Protein AF-A0A0F9CBC1-F1 (afdb_monomer_lite)

Foldseek 3Di:
DDDPPDDPDDDDDQWDQDPPGDIDNAPVSVVVVQCVLQVVVVHDADEDPDAFDWDDDPNFIWTADPPPRDIFGDDVVRRWTADSPHRYIHD

Structure (mmCIF, N/CA/C/O backbone):
data_AF-A0A0F9CBC1-F1
#
_entry.id   AF-A0A0F9CBC1-F1
#
loop_
_atom_site.group_PDB
_atom_site.id
_atom_site.type_symbol
_atom_site.label_atom_id
_atom_site.label_alt_id
_atom_site.label_comp_id
_atom_site.label_asym_id
_atom_site.label_entity_id
_atom_site.label_seq_id
_atom_site.pdbx_PDB_ins_code
_atom_site.Cartn_x
_atom_site.Cartn_y
_atom_site.Cartn_z
_atom_site.occupancy
_atom_site.B_iso_or_equiv
_atom_site.auth_seq_id
_atom_site.auth_comp_id
_atom_site.auth_asym_id
_atom_site.auth_atom_id
_atom_site.pdbx_PDB_model_num
ATOM 1 N N . MET A 1 1 ? -38.430 -8.274 20.463 1.00 39.41 1 MET A N 1
ATOM 2 C CA . MET A 1 1 ? -37.299 -9.127 20.032 1.00 39.41 1 MET A CA 1
ATOM 3 C C . MET A 1 1 ? -36.035 -8.296 20.155 1.00 39.41 1 MET A C 1
ATOM 5 O O . MET A 1 1 ? -36.024 -7.175 19.664 1.00 39.41 1 MET A O 1
ATOM 9 N N . LYS A 1 2 ? -35.054 -8.754 20.939 1.00 33.78 2 LYS A N 1
ATOM 10 C CA . LYS A 1 2 ? -33.860 -7.969 21.283 1.00 33.78 2 LYS A CA 1
ATOM 11 C C . LYS A 1 2 ? -32.856 -8.019 20.127 1.00 33.78 2 LYS A C 1
ATOM 13 O O . LYS A 1 2 ? -32.543 -9.096 19.635 1.00 33.78 2 LYS A O 1
ATOM 18 N N . SER A 1 3 ? -32.413 -6.838 19.706 1.00 35.53 3 SER A N 1
ATOM 19 C CA . SER A 1 3 ? -31.377 -6.602 18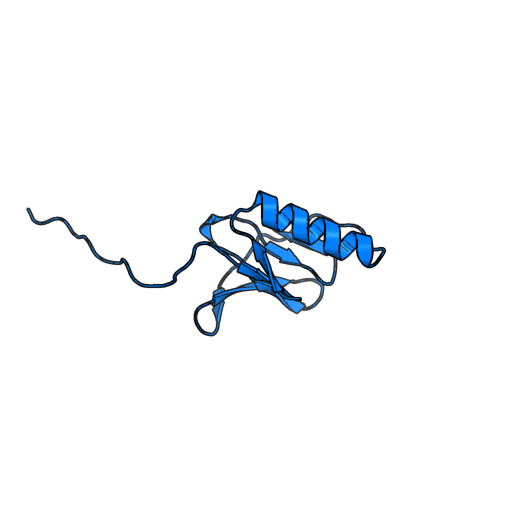.699 1.00 35.53 3 SER A CA 1
ATOM 20 C C . SER A 1 3 ? -30.072 -7.315 19.072 1.00 35.53 3 SER A C 1
ATOM 22 O O . SER A 1 3 ? -29.590 -7.163 20.196 1.00 35.53 3 SER A O 1
ATOM 24 N N . PHE A 1 4 ? -29.497 -8.077 18.140 1.00 39.47 4 PHE A N 1
ATOM 25 C CA . PHE A 1 4 ? -28.146 -8.621 18.269 1.00 39.47 4 PHE A CA 1
ATOM 26 C C . PHE A 1 4 ? -27.124 -7.537 17.908 1.00 39.47 4 PHE A C 1
ATOM 28 O O . PHE A 1 4 ? -26.615 -7.468 16.793 1.00 39.47 4 PHE A O 1
ATOM 35 N N . ALA A 1 5 ? -26.826 -6.672 18.877 1.00 47.66 5 ALA A N 1
ATOM 36 C CA . ALA A 1 5 ? -25.641 -5.824 18.856 1.00 47.66 5 ALA A CA 1
ATOM 37 C C . ALA A 1 5 ? -24.446 -6.617 19.417 1.00 47.66 5 ALA A C 1
ATOM 39 O O . ALA A 1 5 ? -24.190 -6.615 20.617 1.00 47.66 5 ALA A O 1
ATOM 40 N N . GLY A 1 6 ? -23.723 -7.319 18.553 1.00 44.75 6 GLY A N 1
ATOM 41 C CA . GLY A 1 6 ? -22.465 -8.001 18.880 1.00 44.75 6 GLY A CA 1
ATOM 42 C C . GLY A 1 6 ? -21.897 -8.533 17.573 1.00 44.75 6 GLY A C 1
ATOM 43 O O . GLY A 1 6 ? -22.530 -9.369 16.949 1.00 44.75 6 GLY A O 1
ATOM 44 N N . TYR A 1 7 ? -20.829 -7.975 17.005 1.00 41.06 7 TYR A N 1
ATOM 45 C CA . TYR A 1 7 ? -19.514 -7.774 17.602 1.00 41.06 7 TYR A CA 1
ATOM 46 C C . TYR A 1 7 ? -18.944 -6.391 17.249 1.00 41.06 7 TYR A C 1
ATOM 48 O O . TYR A 1 7 ? -18.687 -6.083 16.091 1.00 41.06 7 TYR A O 1
ATOM 56 N N . ARG A 1 8 ? -18.715 -5.556 18.267 1.00 40.53 8 ARG A N 1
ATOM 57 C CA . ARG A 1 8 ? -17.982 -4.282 18.174 1.00 40.53 8 ARG A CA 1
ATOM 58 C C . ARG A 1 8 ? -16.656 -4.425 18.933 1.00 40.53 8 ARG A C 1
ATOM 60 O O . ARG A 1 8 ? -16.428 -3.780 19.943 1.00 40.53 8 ARG A O 1
ATOM 67 N N . PHE A 1 9 ? -15.816 -5.354 18.495 1.00 37.62 9 PHE A N 1
ATOM 68 C CA . PHE A 1 9 ? -14.464 -5.587 19.013 1.00 37.62 9 PHE A CA 1
ATOM 69 C C . PHE A 1 9 ? -13.640 -6.011 17.787 1.00 37.62 9 PHE A C 1
ATOM 71 O O . PHE A 1 9 ? -14.025 -6.968 17.128 1.00 37.62 9 PHE A O 1
ATOM 78 N N . LEU A 1 10 ? -12.579 -5.339 17.336 1.00 38.34 10 LEU A N 1
ATOM 79 C CA . LEU A 1 10 ? -11.551 -4.514 17.982 1.00 38.34 10 LEU A CA 1
ATOM 80 C C . LEU A 1 10 ? -11.060 -3.425 16.986 1.00 38.34 10 LEU A C 1
ATOM 82 O O . LEU A 1 10 ? -11.359 -3.520 15.801 1.00 38.34 10 LEU A O 1
ATOM 86 N N . LEU A 1 11 ? -10.202 -2.503 17.458 1.00 41.97 11 LEU A N 1
ATOM 87 C CA . LEU A 1 11 ? -9.254 -1.633 16.713 1.00 41.97 11 LEU A CA 1
ATOM 88 C C . LEU A 1 11 ? -9.667 -0.157 16.511 1.00 41.97 11 LEU A C 1
ATOM 90 O O . LEU A 1 11 ? -10.317 0.199 15.535 1.00 41.97 11 LEU A O 1
ATOM 94 N N . GLY A 1 12 ? -9.184 0.738 17.380 1.00 45.41 12 GLY A N 1
ATOM 95 C CA . GLY A 1 12 ? -9.014 2.158 17.030 1.00 45.41 12 GLY A CA 1
ATOM 96 C C . GLY A 1 12 ? -7.588 2.455 16.524 1.00 45.41 12 GLY A C 1
ATOM 97 O O . GLY A 1 12 ? -6.678 1.688 16.855 1.00 45.41 12 GLY A O 1
ATOM 98 N N . PRO A 1 13 ? -7.346 3.572 15.800 1.00 58.12 13 PRO A N 1
ATOM 99 C CA . PRO A 1 13 ? -8.278 4.401 15.027 1.00 58.12 13 PRO A CA 1
ATOM 100 C C . PRO A 1 13 ? -8.263 3.964 13.550 1.00 58.12 13 PRO A C 1
ATOM 102 O O . PRO A 1 13 ? -7.495 3.086 13.182 1.00 58.12 13 PRO A O 1
ATOM 105 N N . GLU A 1 14 ? -9.059 4.574 12.685 1.00 66.31 14 GLU A N 1
ATOM 106 C CA . GLU A 1 14 ? -9.245 4.317 11.238 1.00 66.31 14 GLU A CA 1
ATOM 107 C C . GLU A 1 14 ? -7.989 4.525 10.357 1.00 66.31 14 GLU A C 1
ATOM 109 O O . GLU A 1 14 ? -8.073 4.733 9.152 1.00 66.31 14 GLU A O 1
ATOM 114 N N . GLN A 1 15 ? -6.799 4.510 10.955 1.00 80.75 15 GLN A N 1
ATOM 115 C CA . GLN A 1 15 ? -5.561 4.956 10.338 1.00 80.75 15 GLN A CA 1
ATOM 116 C C . GLN A 1 15 ? -4.518 3.838 10.305 1.00 80.75 15 GLN A C 1
ATOM 118 O O . GLN A 1 15 ? -4.475 2.978 11.189 1.00 80.75 15 GLN A O 1
ATOM 123 N N . LEU A 1 16 ? -3.655 3.856 9.294 1.00 87.00 16 LEU A N 1
ATOM 124 C CA . LEU A 1 16 ? -2.410 3.095 9.260 1.00 87.00 16 LEU A CA 1
ATOM 125 C C . LEU A 1 16 ? -1.259 4.030 9.630 1.00 87.00 16 LEU A C 1
ATOM 127 O O . LEU A 1 16 ? -1.214 5.166 9.162 1.00 87.00 16 LEU A O 1
ATOM 131 N N . LEU A 1 17 ? -0.328 3.550 10.455 1.00 89.81 17 LEU A N 1
ATOM 132 C CA . LEU A 1 17 ? 0.941 4.224 10.729 1.00 89.81 17 LEU A CA 1
ATOM 133 C C . LEU A 1 17 ? 2.038 3.525 9.923 1.00 89.81 17 LEU A C 1
ATOM 135 O O . LEU A 1 17 ? 2.508 2.452 10.297 1.00 89.81 17 LEU A O 1
ATOM 139 N N . LEU A 1 18 ? 2.398 4.125 8.797 1.00 87.56 18 LEU A N 1
ATOM 140 C CA . LEU A 1 18 ? 3.370 3.613 7.840 1.00 87.56 18 LEU A CA 1
ATOM 141 C C . LEU A 1 18 ? 4.754 4.172 8.160 1.00 87.56 18 LEU A C 1
ATOM 143 O O . LEU A 1 18 ? 4.874 5.306 8.619 1.00 87.56 18 LEU A O 1
ATOM 147 N N . SER A 1 19 ? 5.812 3.406 7.902 1.00 75.81 19 SER A N 1
ATOM 148 C CA . SER A 1 19 ? 7.185 3.913 8.022 1.00 75.81 19 SER A CA 1
ATOM 149 C C . SER A 1 19 ? 7.415 5.065 7.024 1.00 75.81 19 SER A C 1
ATOM 151 O O . SER A 1 19 ? 6.928 4.966 5.892 1.00 75.81 19 SER A O 1
ATOM 153 N N . PRO A 1 20 ? 8.102 6.167 7.398 1.00 75.12 20 PRO A N 1
ATOM 154 C CA . PRO A 1 20 ? 8.809 6.442 8.661 1.00 75.12 20 PRO A CA 1
ATOM 155 C C . PRO A 1 20 ? 7.981 7.227 9.711 1.00 75.12 20 PRO A C 1
ATOM 157 O O . PRO A 1 20 ? 8.517 8.042 10.452 1.00 75.12 20 PRO A O 1
ATOM 160 N N . GLY A 1 21 ? 6.665 7.013 9.785 1.00 81.50 21 GLY A N 1
ATOM 161 C CA . GLY A 1 21 ? 5.755 7.680 10.732 1.00 81.50 21 GLY A CA 1
ATOM 162 C C . GLY A 1 21 ? 4.553 8.372 10.080 1.00 81.50 21 GLY A C 1
ATOM 163 O O . GLY A 1 21 ? 3.857 9.153 10.731 1.00 81.50 21 GLY A O 1
ATOM 164 N N . ARG A 1 22 ? 4.287 8.108 8.796 1.00 86.12 22 ARG A N 1
ATOM 165 C CA . ARG A 1 22 ? 3.157 8.690 8.067 1.00 86.12 22 ARG A CA 1
ATOM 166 C C . ARG A 1 22 ? 1.854 8.027 8.505 1.00 86.12 22 ARG A C 1
ATOM 168 O O . ARG A 1 22 ? 1.716 6.811 8.422 1.00 86.12 22 ARG A O 1
ATOM 175 N N . ARG A 1 23 ? 0.877 8.833 8.916 1.00 92.06 23 ARG A N 1
ATOM 176 C CA . ARG A 1 23 ? -0.501 8.378 9.133 1.00 92.06 23 ARG A CA 1
ATOM 177 C C . ARG A 1 23 ? -1.294 8.513 7.838 1.00 92.06 23 ARG A C 1
ATOM 179 O O . ARG A 1 23 ? -1.190 9.544 7.177 1.00 92.06 23 ARG A O 1
ATOM 186 N N . VAL A 1 24 ? -2.061 7.485 7.492 1.00 91.56 24 VAL A N 1
ATOM 187 C CA . VAL A 1 24 ? -3.045 7.514 6.398 1.00 91.56 24 VAL A CA 1
ATOM 188 C C . VAL A 1 24 ? -4.375 6.986 6.912 1.00 91.56 24 VAL A C 1
ATOM 190 O O . VAL A 1 24 ? -4.395 6.018 7.665 1.00 91.56 24 VAL A O 1
ATOM 193 N N . SER A 1 25 ? -5.468 7.634 6.538 1.00 92.31 25 SER A N 1
ATOM 194 C CA . SER A 1 25 ? -6.824 7.422 7.060 1.00 92.31 25 SER A CA 1
ATOM 195 C C . SER A 1 25 ? -7.841 7.054 5.979 1.00 92.31 25 SER A C 1
ATOM 197 O O . SER A 1 25 ? -8.995 6.768 6.281 1.00 92.31 25 SER A O 1
ATOM 199 N N . SER A 1 26 ? -7.418 7.037 4.715 1.00 93.12 26 SER A N 1
ATOM 200 C CA . SER A 1 26 ? -8.263 6.677 3.579 1.00 93.12 26 SER A CA 1
ATOM 201 C C . SER A 1 26 ? -7.470 5.932 2.497 1.00 93.12 26 SER A C 1
ATOM 203 O O . SER A 1 26 ? -6.242 6.076 2.426 1.00 93.12 26 SER A O 1
ATOM 205 N N . PRO A 1 27 ? -8.153 5.198 1.596 1.00 93.50 27 PRO A N 1
ATOM 206 C CA . PRO A 1 27 ? -7.510 4.567 0.442 1.00 93.50 27 PRO A CA 1
ATOM 207 C C . PRO A 1 27 ? -6.743 5.563 -0.443 1.00 93.50 27 PRO A C 1
ATOM 209 O O . PRO A 1 27 ? -5.673 5.239 -0.956 1.00 93.50 27 PRO A O 1
ATOM 212 N N . ALA A 1 28 ? -7.259 6.789 -0.593 1.00 95.75 28 ALA A N 1
ATOM 213 C CA . ALA A 1 28 ? -6.635 7.835 -1.401 1.00 95.75 28 ALA A CA 1
ATOM 214 C C . ALA A 1 28 ? -5.326 8.346 -0.776 1.00 95.75 28 ALA A C 1
ATOM 216 O O . ALA A 1 28 ? -4.318 8.480 -1.469 1.00 95.75 28 ALA A O 1
ATOM 217 N N . GLU A 1 29 ? -5.304 8.576 0.542 1.00 95.06 29 GLU A N 1
ATOM 218 C CA . GLU A 1 29 ? -4.073 8.945 1.255 1.00 95.06 29 GLU A CA 1
ATOM 219 C C . GLU A 1 29 ? -3.035 7.821 1.212 1.00 95.06 29 GLU A C 1
ATOM 221 O O . GLU A 1 29 ? -1.838 8.085 1.086 1.00 95.06 29 GLU A O 1
ATOM 226 N N . TYR A 1 30 ? -3.490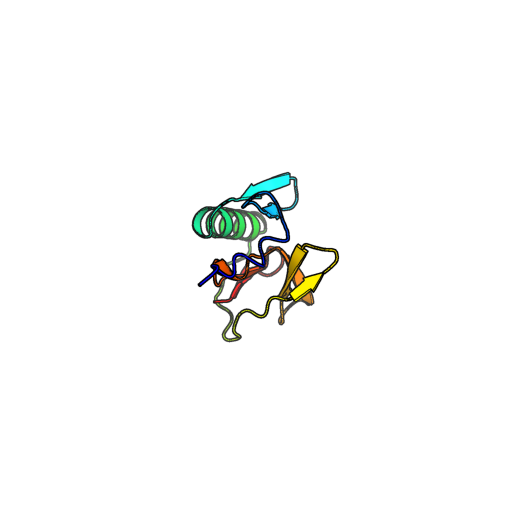 6.569 1.287 1.00 95.25 30 TYR A N 1
ATOM 227 C CA . TYR A 1 30 ? -2.622 5.403 1.188 1.00 95.25 30 TYR A CA 1
ATOM 228 C C . TYR A 1 30 ? -1.998 5.273 -0.209 1.00 95.25 30 TYR A C 1
ATOM 230 O O . TYR A 1 30 ? -0.792 5.043 -0.316 1.00 95.25 30 TYR A O 1
ATOM 238 N N . LEU A 1 31 ? -2.775 5.519 -1.271 1.00 96.38 31 LEU A N 1
ATOM 239 C CA . LEU A 1 31 ? -2.265 5.582 -2.643 1.00 96.38 31 LEU A CA 1
ATOM 240 C C . LEU A 1 31 ? -1.259 6.728 -2.815 1.00 96.38 31 LEU A C 1
ATOM 242 O O . LEU A 1 31 ? -0.196 6.526 -3.396 1.00 96.38 31 LEU A O 1
ATOM 246 N N . GLY A 1 32 ? -1.560 7.912 -2.274 1.00 95.94 32 GLY A N 1
ATOM 247 C CA . GLY A 1 32 ? -0.652 9.061 -2.317 1.00 95.94 32 GLY 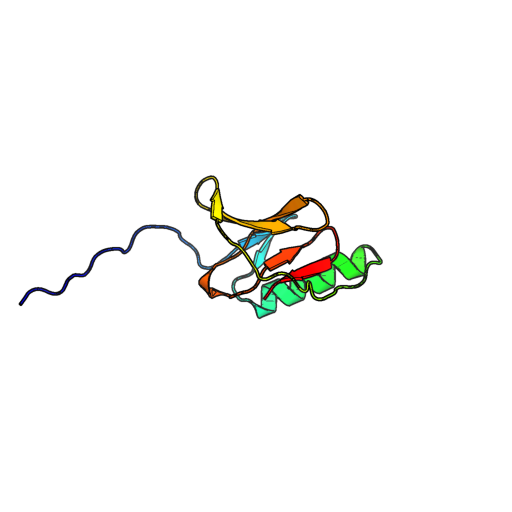A CA 1
ATOM 248 C C . GLY A 1 32 ? 0.684 8.783 -1.621 1.00 95.94 32 GLY A C 1
ATOM 249 O O . GLY A 1 32 ? 1.742 9.091 -2.171 1.00 95.94 32 GLY A O 1
ATOM 250 N N . TRP A 1 33 ? 0.654 8.140 -0.447 1.00 95.00 33 TRP A N 1
ATOM 251 C CA . TRP A 1 33 ? 1.868 7.662 0.223 1.00 95.00 33 TRP A CA 1
ATOM 252 C C . TRP A 1 33 ? 2.634 6.663 -0.647 1.00 95.00 33 TRP A C 1
ATOM 254 O O . TRP A 1 33 ? 3.839 6.818 -0.819 1.00 95.00 33 TRP A O 1
ATOM 264 N N . HIS A 1 34 ? 1.947 5.672 -1.218 1.00 95.88 34 HIS A N 1
ATOM 265 C CA . HIS A 1 34 ? 2.577 4.630 -2.022 1.00 95.88 34 HIS A CA 1
ATOM 266 C C . HIS A 1 34 ? 3.304 5.207 -3.237 1.00 95.88 34 HIS A C 1
ATOM 268 O O . HIS A 1 34 ? 4.492 4.950 -3.420 1.00 95.88 34 HIS A O 1
ATOM 274 N N . VAL A 1 35 ? 2.612 6.037 -4.024 1.00 96.56 35 VAL A N 1
ATOM 275 C CA . VAL A 1 35 ? 3.200 6.693 -5.198 1.00 96.56 35 VAL A CA 1
ATOM 276 C C . VAL A 1 35 ? 4.419 7.507 -4.779 1.00 96.56 35 VAL A C 1
ATOM 278 O O . VAL A 1 35 ? 5.471 7.355 -5.384 1.00 96.56 35 VAL A O 1
ATOM 281 N N . SER A 1 36 ? 4.312 8.296 -3.704 1.00 95.12 36 SER A N 1
ATOM 282 C CA . SER A 1 36 ? 5.429 9.092 -3.187 1.00 95.12 36 SER A CA 1
ATOM 283 C C . SER A 1 36 ? 6.635 8.239 -2.776 1.00 95.12 36 SER A C 1
ATOM 285 O O . SER A 1 36 ? 7.768 8.587 -3.093 1.00 95.12 36 SER A O 1
ATOM 287 N N . VAL A 1 37 ? 6.427 7.121 -2.077 1.00 94.62 37 VAL A N 1
ATOM 288 C CA . VAL A 1 37 ? 7.525 6.247 -1.630 1.00 94.62 37 VAL A CA 1
ATOM 289 C C . VAL A 1 37 ? 8.256 5.616 -2.810 1.00 94.62 37 VAL A C 1
ATOM 291 O O . VAL A 1 37 ? 9.485 5.603 -2.823 1.00 94.62 37 VAL A O 1
ATOM 294 N N . ILE A 1 38 ? 7.517 5.105 -3.793 1.00 96.25 38 ILE A N 1
ATOM 295 C CA . ILE A 1 38 ? 8.095 4.368 -4.919 1.00 96.25 38 ILE A CA 1
ATOM 296 C C . ILE A 1 38 ? 8.830 5.304 -5.877 1.00 96.25 38 ILE A C 1
ATOM 298 O O . ILE A 1 38 ? 9.974 5.023 -6.235 1.00 96.25 38 ILE A O 1
ATOM 302 N N . THR A 1 39 ? 8.249 6.463 -6.196 1.00 96.12 39 THR A N 1
ATOM 303 C CA . THR A 1 39 ? 8.907 7.446 -7.069 1.00 96.12 39 THR A CA 1
ATOM 304 C C . THR A 1 39 ? 10.155 8.043 -6.423 1.00 96.12 39 THR A C 1
ATOM 306 O O . THR A 1 39 ? 11.178 8.176 -7.090 1.00 96.12 39 THR A O 1
ATOM 309 N N . ASN A 1 40 ? 10.141 8.317 -5.112 1.00 95.06 40 ASN A N 1
ATOM 310 C CA . ASN A 1 40 ? 11.327 8.800 -4.389 1.00 95.06 40 ASN A CA 1
ATOM 311 C C . ASN A 1 40 ? 12.479 7.778 -4.358 1.00 95.06 40 ASN A C 1
ATOM 313 O O . ASN A 1 40 ? 13.624 8.156 -4.120 1.00 95.06 40 ASN A O 1
ATOM 317 N N . ARG A 1 41 ? 12.192 6.492 -4.594 1.00 93.44 41 ARG A N 1
ATOM 318 C CA . ARG A 1 41 ? 13.194 5.424 -4.733 1.00 93.44 41 ARG A CA 1
ATOM 319 C C . ARG A 1 41 ? 13.602 5.168 -6.191 1.00 93.44 41 ARG A C 1
ATOM 321 O O . ARG A 1 41 ? 14.416 4.283 -6.431 1.00 93.44 41 ARG A O 1
ATOM 328 N N . GLY A 1 42 ? 13.053 5.919 -7.149 1.00 96.06 42 GLY A N 1
ATOM 329 C CA . GLY A 1 42 ? 13.300 5.740 -8.583 1.00 96.06 42 GLY A CA 1
ATOM 330 C C . GLY A 1 42 ? 12.593 4.529 -9.197 1.00 96.06 42 GLY A C 1
ATOM 331 O O . GLY A 1 42 ? 13.008 4.069 -10.256 1.00 96.06 42 GLY A O 1
ATOM 332 N N . GLY A 1 43 ? 11.573 3.985 -8.527 1.00 95.25 43 GLY A N 1
ATOM 333 C CA . GLY A 1 43 ? 10.733 2.917 -9.062 1.00 95.25 43 GLY A CA 1
ATOM 334 C C . GLY A 1 43 ? 9.433 3.444 -9.665 1.00 95.25 43 GLY A C 1
ATOM 335 O O . GLY A 1 43 ? 9.053 4.597 -9.447 1.00 95.25 43 GLY A O 1
ATOM 336 N N . ASP A 1 44 ? 8.712 2.548 -10.336 1.00 96.50 44 ASP A N 1
ATOM 337 C CA . ASP A 1 44 ? 7.399 2.815 -10.919 1.00 96.50 44 ASP A CA 1
ATOM 338 C C . ASP A 1 44 ? 6.325 1.941 -10.251 1.00 96.50 44 ASP A C 1
ATOM 340 O O . ASP A 1 44 ? 6.495 0.723 -10.179 1.00 96.50 44 ASP A O 1
ATOM 344 N N . PRO A 1 45 ? 5.220 2.517 -9.742 1.00 97.12 45 PRO A N 1
ATOM 345 C CA . PRO A 1 45 ? 4.067 1.754 -9.265 1.00 97.12 45 PRO A CA 1
ATOM 346 C C . PRO A 1 45 ? 3.405 0.927 -10.373 1.00 97.12 45 PRO A C 1
ATOM 348 O O . PRO A 1 45 ? 3.253 1.407 -11.495 1.00 97.12 45 PRO A O 1
ATOM 351 N N . TRP A 1 46 ? 2.907 -0.265 -10.046 1.00 97.62 46 TRP A N 1
ATOM 352 C CA . TRP A 1 46 ? 2.270 -1.160 -11.019 1.00 97.62 46 TRP A CA 1
ATOM 353 C C . TRP A 1 46 ? 1.177 -2.027 -10.385 1.00 97.62 46 TRP A C 1
ATOM 355 O O . TRP A 1 46 ? 1.160 -2.233 -9.172 1.00 97.62 46 TRP A O 1
ATOM 365 N N . ASP A 1 47 ? 0.249 -2.528 -11.203 1.00 98.06 47 ASP A N 1
ATOM 366 C CA . ASP A 1 47 ? -0.882 -3.346 -10.746 1.00 98.06 47 ASP A CA 1
ATOM 367 C C . ASP A 1 47 ? -0.536 -4.830 -10.761 1.00 98.06 47 ASP A C 1
ATOM 369 O O . ASP A 1 47 ? -0.174 -5.393 -11.795 1.00 98.06 47 ASP A O 1
ATOM 373 N N . SER A 1 48 ? -0.661 -5.468 -9.602 1.00 96.75 48 SER A N 1
ATOM 374 C CA . SER A 1 48 ? -0.542 -6.912 -9.481 1.00 96.75 48 SER A CA 1
ATOM 375 C C . SER A 1 48 ? -1.769 -7.589 -10.105 1.00 96.75 48 SER A C 1
ATOM 377 O O . SER A 1 48 ? -2.891 -7.140 -9.865 1.00 96.75 48 SER A O 1
ATOM 379 N N . PRO A 1 49 ? -1.596 -8.694 -10.853 1.00 96.19 49 PRO A N 1
ATOM 380 C CA . PRO A 1 49 ? -2.720 -9.501 -11.328 1.00 96.19 49 PRO A CA 1
ATOM 381 C C . PRO A 1 49 ? -3.361 -10.338 -10.207 1.00 96.19 49 PRO A C 1
ATOM 383 O O . PRO A 1 49 ? -4.470 -10.840 -10.368 1.00 96.19 49 PRO A O 1
ATOM 386 N N . GLU A 1 50 ? -2.660 -10.515 -9.083 1.00 95.88 50 GLU A N 1
ATOM 387 C CA . GLU A 1 50 ? -3.162 -11.250 -7.921 1.00 95.88 50 GLU A CA 1
ATOM 388 C C . GLU A 1 50 ? -4.067 -10.367 -7.052 1.00 95.88 50 G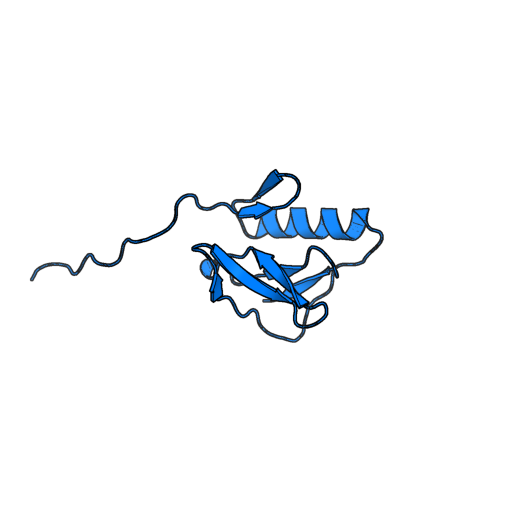LU A C 1
ATOM 390 O O . GLU A 1 50 ? -3.736 -9.198 -6.828 1.00 95.88 50 GLU A O 1
ATOM 395 N N . PRO A 1 51 ? -5.158 -10.920 -6.491 1.00 93.19 51 PRO A N 1
ATOM 396 C CA . PRO A 1 51 ? -6.044 -10.175 -5.607 1.00 93.19 51 PRO A CA 1
ATOM 397 C C . PRO A 1 51 ? -5.389 -9.899 -4.252 1.00 93.19 51 PRO A C 1
ATOM 399 O O . PRO A 1 51 ? -4.527 -10.654 -3.782 1.00 93.19 51 PRO A O 1
ATOM 402 N N . THR A 1 52 ? -5.857 -8.859 -3.564 1.00 91.06 52 THR A N 1
ATOM 403 C CA . THR A 1 52 ? -5.437 -8.600 -2.183 1.00 91.06 52 THR A CA 1
ATOM 404 C C . THR A 1 52 ? -5.909 -9.706 -1.226 1.00 91.06 52 THR A C 1
ATOM 406 O O . THR A 1 52 ? -7.064 -10.136 -1.243 1.00 91.06 52 THR A O 1
ATOM 409 N N . LYS A 1 53 ? -5.011 -10.185 -0.355 1.00 90.50 53 LYS A N 1
ATOM 410 C CA . LYS A 1 53 ? -5.314 -11.177 0.693 1.00 90.50 53 LYS A CA 1
ATOM 411 C C . LYS A 1 53 ? -4.821 -10.666 2.041 1.00 90.50 53 LYS A C 1
ATOM 413 O O . LYS A 1 53 ? -3.631 -10.736 2.345 1.00 90.50 53 LYS A O 1
ATOM 418 N N . ALA A 1 54 ? -5.746 -10.150 2.846 1.00 90.38 54 ALA A N 1
ATOM 419 C CA . ALA A 1 54 ? -5.446 -9.620 4.170 1.00 90.38 54 ALA A CA 1
ATOM 420 C C . ALA A 1 54 ? -5.632 -10.676 5.274 1.00 90.38 54 ALA A C 1
ATOM 422 O O . ALA A 1 54 ? -6.567 -11.475 5.249 1.00 90.38 54 ALA A O 1
ATOM 423 N N . ARG A 1 55 ? -4.767 -10.634 6.287 1.00 92.06 55 ARG A N 1
ATOM 424 C CA . ARG A 1 55 ? -4.830 -11.445 7.511 1.00 92.06 55 ARG A CA 1
ATOM 425 C C . ARG A 1 55 ? -4.501 -10.600 8.736 1.00 92.06 55 ARG A C 1
ATOM 427 O O . ARG A 1 55 ? -3.843 -9.566 8.629 1.00 92.06 55 ARG A O 1
ATOM 434 N N . VAL A 1 56 ? -4.928 -11.052 9.912 1.00 91.25 56 VAL A N 1
ATOM 435 C CA . VAL A 1 56 ? -4.562 -10.406 11.179 1.00 91.25 56 VAL A CA 1
ATOM 436 C C . VAL A 1 56 ? -3.212 -10.937 11.657 1.00 91.25 56 VAL A C 1
ATOM 438 O O . VAL A 1 56 ? -3.020 -12.145 11.773 1.00 91.25 56 VAL A O 1
ATOM 441 N N . ASN A 1 57 ? -2.285 -10.036 11.974 1.00 88.06 57 ASN A N 1
ATOM 442 C CA . ASN A 1 57 ? -1.009 -10.342 12.611 1.00 88.06 57 ASN A CA 1
ATOM 443 C C . ASN A 1 57 ? -0.746 -9.352 13.753 1.00 88.06 57 ASN A C 1
ATOM 445 O O . ASN A 1 57 ? -0.745 -8.143 13.531 1.00 88.06 57 ASN A O 1
ATOM 449 N N . HIS A 1 58 ? -0.568 -9.851 14.981 1.00 88.12 58 HIS A N 1
ATOM 450 C CA . HIS A 1 58 ? -0.409 -9.030 16.194 1.00 88.12 58 HIS A CA 1
ATOM 451 C C . HIS A 1 58 ? -1.438 -7.881 16.311 1.00 88.12 58 HIS A C 1
ATOM 453 O O . HIS A 1 58 ? -1.097 -6.744 16.634 1.00 88.12 58 HIS A O 1
ATOM 459 N N . GLY A 1 59 ? -2.709 -8.169 16.003 1.00 86.50 59 GLY A N 1
ATOM 460 C CA . GLY A 1 59 ? -3.801 -7.190 16.072 1.00 86.50 59 GLY A CA 1
ATOM 461 C C . GLY A 1 59 ? -3.817 -6.153 14.944 1.00 86.50 59 GLY A C 1
ATOM 462 O O . GLY A 1 59 ? -4.532 -5.161 15.045 1.00 86.50 59 GLY A O 1
ATOM 463 N N . ARG A 1 60 ? -3.044 -6.351 13.872 1.00 87.44 60 ARG A N 1
ATOM 464 C CA . ARG A 1 60 ? -3.023 -5.476 12.691 1.00 87.44 60 ARG A CA 1
ATOM 465 C C . ARG A 1 60 ? -3.410 -6.255 11.447 1.00 87.44 60 ARG A C 1
ATOM 467 O O . ARG A 1 60 ? -3.041 -7.416 11.310 1.00 87.44 60 ARG A O 1
ATOM 474 N N . TRP A 1 61 ? -4.110 -5.602 10.532 1.00 92.00 61 TRP A N 1
ATOM 475 C CA . TRP A 1 61 ? -4.371 -6.153 9.210 1.00 92.00 61 TRP A CA 1
ATOM 476 C C . TRP A 1 61 ? -3.140 -5.986 8.325 1.00 92.00 61 TRP A C 1
ATOM 478 O O . TRP A 1 61 ? -2.629 -4.875 8.159 1.00 92.00 61 TRP A O 1
ATOM 488 N N . ILE A 1 62 ? -2.660 -7.101 7.784 1.00 93.69 62 ILE A N 1
ATOM 489 C CA . ILE A 1 62 ? -1.531 -7.142 6.861 1.00 93.69 62 ILE A CA 1
ATOM 490 C C . ILE A 1 62 ? -1.869 -7.960 5.620 1.00 93.69 62 ILE A C 1
ATOM 492 O O . ILE A 1 62 ? -2.620 -8.927 5.706 1.00 93.69 62 ILE A O 1
ATOM 496 N N . ALA A 1 63 ? -1.288 -7.591 4.487 1.00 95.06 63 ALA A N 1
ATOM 497 C CA . ALA A 1 63 ? -1.239 -8.396 3.274 1.00 95.06 63 ALA A CA 1
ATOM 498 C C . ALA A 1 63 ? 0.228 -8.642 2.914 1.00 95.06 63 ALA A C 1
ATOM 500 O O . ALA A 1 63 ? 1.065 -7.763 3.110 1.00 95.06 63 ALA A O 1
ATOM 501 N N . ASP A 1 64 ? 0.553 -9.822 2.402 1.00 95.44 64 ASP A N 1
ATOM 502 C CA . ASP A 1 64 ? 1.919 -10.153 2.002 1.00 95.44 64 ASP A CA 1
ATOM 503 C C . ASP A 1 64 ? 2.073 -9.914 0.496 1.00 95.44 64 ASP A C 1
ATOM 505 O O . ASP A 1 64 ? 1.246 -10.356 -0.301 1.00 95.44 64 ASP A O 1
ATOM 509 N N . CYS A 1 65 ? 3.113 -9.181 0.095 1.00 96.06 65 CYS A N 1
ATOM 510 C CA . CYS A 1 65 ? 3.393 -8.969 -1.318 1.00 96.06 65 CYS A CA 1
ATOM 511 C C . CYS A 1 65 ? 3.892 -10.281 -1.931 1.00 96.06 65 CYS A C 1
ATOM 513 O O . CY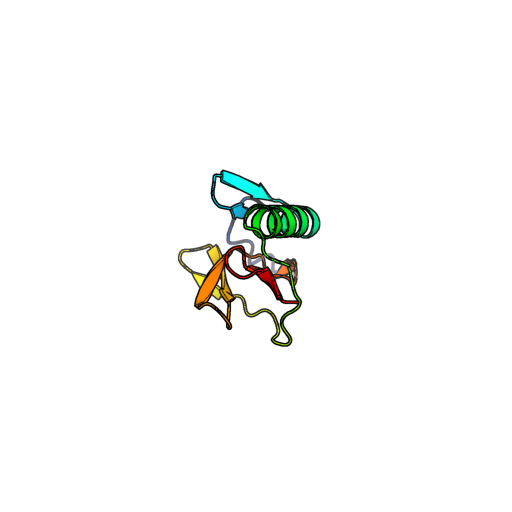S A 1 65 ? 4.947 -10.777 -1.538 1.00 96.06 65 CYS A O 1
ATOM 515 N N . VAL A 1 66 ? 3.179 -10.822 -2.921 1.00 95.88 66 VAL A N 1
ATOM 516 C CA . VAL A 1 66 ? 3.535 -12.105 -3.555 1.00 95.88 66 VAL A CA 1
ATOM 517 C C . VAL A 1 66 ? 4.849 -12.039 -4.338 1.00 95.88 66 VAL A C 1
ATOM 519 O O . VAL A 1 66 ? 5.472 -13.066 -4.579 1.00 95.88 66 VAL A O 1
ATOM 522 N N . TRP A 1 67 ? 5.283 -10.831 -4.707 1.00 95.62 67 TRP A N 1
ATOM 523 C CA . TRP A 1 67 ? 6.455 -10.604 -5.552 1.00 95.62 67 TRP A CA 1
ATOM 524 C C . TRP A 1 67 ? 7.755 -10.462 -4.765 1.00 95.62 67 TRP A C 1
ATOM 526 O O . TRP A 1 67 ? 8.766 -11.047 -5.139 1.00 95.62 67 TRP A O 1
ATOM 536 N N . CYS A 1 68 ? 7.744 -9.688 -3.677 1.00 95.31 68 CYS A N 1
ATOM 537 C CA . CYS A 1 68 ? 8.947 -9.409 -2.885 1.00 95.31 68 CYS A CA 1
ATOM 538 C C . CYS A 1 68 ? 8.875 -9.922 -1.438 1.00 95.31 68 CYS A C 1
ATOM 540 O O . CYS A 1 68 ? 9.816 -9.730 -0.675 1.00 95.31 68 CYS A O 1
ATOM 542 N N . GLY A 1 69 ? 7.758 -10.534 -1.029 1.00 94.56 69 GLY A N 1
ATOM 543 C CA . GLY A 1 69 ? 7.559 -11.090 0.314 1.00 94.56 69 GLY A CA 1
ATOM 544 C C . GLY A 1 69 ? 7.335 -10.056 1.423 1.00 94.56 69 GLY A C 1
ATOM 545 O O . GLY A 1 69 ? 7.136 -10.427 2.578 1.00 94.56 69 GLY A O 1
ATOM 546 N N . THR A 1 70 ? 7.356 -8.758 1.114 1.00 94.00 70 THR A N 1
ATOM 547 C CA . THR A 1 70 ? 7.177 -7.699 2.115 1.00 94.00 70 THR A CA 1
ATOM 548 C C . THR A 1 70 ? 5.748 -7.671 2.655 1.00 94.00 70 THR A C 1
ATOM 550 O O . THR A 1 70 ? 4.786 -7.633 1.886 1.00 94.00 70 THR A O 1
ATOM 553 N N . GLY A 1 71 ? 5.614 -7.587 3.981 1.00 92.81 71 GLY A N 1
ATOM 554 C CA . GLY A 1 71 ? 4.336 -7.340 4.647 1.00 92.81 71 GLY A CA 1
ATOM 555 C C . GLY A 1 71 ? 3.872 -5.887 4.496 1.00 92.81 71 GLY A C 1
ATOM 556 O O . G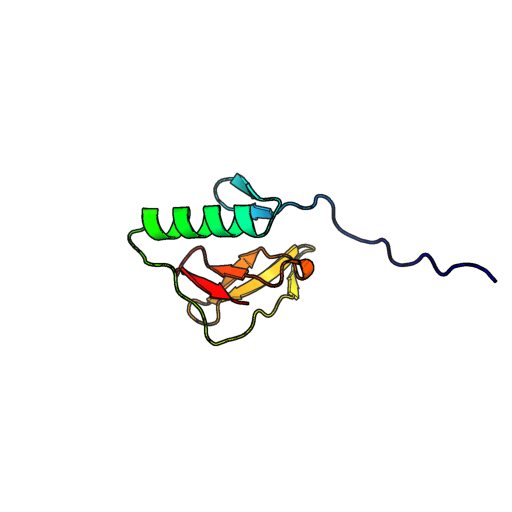LY A 1 71 ? 4.599 -4.945 4.809 1.00 92.81 71 GLY A O 1
ATOM 557 N N . MET A 1 72 ? 2.636 -5.707 4.049 1.00 94.00 72 MET A N 1
ATOM 558 C CA . MET A 1 72 ? 1.975 -4.423 3.828 1.00 94.00 72 MET A CA 1
ATOM 559 C C . MET A 1 72 ? 0.890 -4.240 4.883 1.00 94.00 72 MET A C 1
ATOM 561 O O . MET A 1 72 ? 0.007 -5.084 5.011 1.00 94.00 72 MET A O 1
ATOM 565 N N . LEU A 1 73 ? 0.922 -3.137 5.630 1.00 93.94 73 LEU A N 1
ATOM 566 C CA . LEU A 1 73 ? -0.217 -2.754 6.466 1.00 93.94 73 LEU A CA 1
ATOM 567 C C . LEU A 1 73 ? -1.399 -2.389 5.562 1.00 93.94 73 LEU A C 1
ATOM 569 O O . LEU A 1 73 ? -1.222 -1.641 4.609 1.00 93.94 73 LEU A O 1
ATOM 573 N N . THR A 1 74 ? -2.593 -2.890 5.866 1.00 93.50 74 THR A N 1
ATOM 574 C CA . THR A 1 74 ? -3.798 -2.653 5.053 1.00 93.50 74 THR A CA 1
ATOM 575 C C . THR A 1 74 ? -5.053 -2.566 5.931 1.00 93.50 74 THR A C 1
ATOM 577 O O . THR A 1 74 ? -4.984 -2.666 7.158 1.00 93.50 74 THR A O 1
ATOM 580 N N . ARG A 1 75 ? -6.205 -2.355 5.298 1.00 91.00 75 ARG A N 1
ATOM 581 C CA . ARG A 1 75 ? -7.553 -2.415 5.854 1.00 91.00 75 ARG A CA 1
ATOM 582 C C . ARG A 1 75 ? -8.423 -3.245 4.907 1.00 91.00 75 ARG A C 1
ATOM 584 O O . ARG A 1 75 ? -8.533 -2.861 3.742 1.00 91.00 75 ARG A O 1
ATOM 591 N N . PRO A 1 76 ? -9.045 -4.347 5.362 1.00 88.44 76 PRO A N 1
ATOM 592 C CA . PRO A 1 76 ? -9.917 -5.149 4.506 1.00 88.44 76 PRO A CA 1
ATOM 593 C C . PRO A 1 76 ? -11.029 -4.323 3.851 1.00 88.44 76 PRO A C 1
ATOM 595 O O . PRO A 1 76 ? -11.327 -4.515 2.679 1.00 88.44 76 PRO A O 1
ATOM 598 N N . GLU A 1 77 ? -11.588 -3.353 4.579 1.00 90.50 77 GLU A N 1
ATOM 599 C CA . GLU A 1 77 ? -12.647 -2.459 4.106 1.00 90.50 77 GLU A CA 1
ATOM 600 C C . GLU A 1 77 ? -12.213 -1.500 2.986 1.00 90.50 77 GLU A C 1
ATOM 602 O O . GLU A 1 77 ? -13.064 -0.929 2.310 1.00 90.50 77 GLU A O 1
ATOM 607 N N . TRP A 1 78 ? -10.908 -1.308 2.770 1.00 92.06 78 TRP A N 1
ATOM 608 C CA . TRP A 1 78 ? -10.401 -0.467 1.683 1.00 92.06 78 TRP A CA 1
ATOM 609 C C . TRP A 1 78 ? -10.285 -1.218 0.357 1.00 92.06 78 TRP A C 1
ATOM 611 O O . TRP A 1 78 ? -10.174 -0.570 -0.680 1.00 92.06 78 TRP A O 1
ATOM 621 N N . GLY A 1 79 ? -10.273 -2.556 0.383 1.00 92.81 79 GLY A N 1
ATOM 622 C CA . GLY A 1 79 ? -10.117 -3.380 -0.818 1.00 92.81 79 GLY A CA 1
ATOM 623 C C . GLY A 1 79 ? -8.777 -3.202 -1.535 1.00 92.81 79 GLY A C 1
ATOM 624 O O . GLY A 1 79 ? -8.670 -3.566 -2.692 1.00 92.81 79 GLY A O 1
ATOM 625 N N . VAL A 1 80 ? -7.758 -2.623 -0.886 1.00 95.56 80 VAL A N 1
ATOM 626 C CA . VAL A 1 80 ? -6.453 -2.368 -1.516 1.00 95.56 80 VAL A CA 1
ATOM 627 C C . VAL A 1 80 ? -5.283 -2.645 -0.581 1.00 95.56 80 VAL A C 1
ATOM 629 O O . VAL A 1 80 ? -5.360 -2.435 0.632 1.00 95.56 80 VAL A O 1
ATOM 632 N N . ALA A 1 81 ? -4.155 -3.067 -1.145 1.00 96.62 81 ALA A N 1
ATOM 633 C CA . ALA A 1 81 ? -2.872 -3.127 -0.449 1.00 96.62 81 ALA A CA 1
ATOM 634 C C . ALA A 1 81 ? -1.756 -2.617 -1.364 1.00 96.62 81 ALA A C 1
ATOM 636 O O . ALA A 1 81 ? -1.733 -2.931 -2.553 1.00 96.62 81 ALA A O 1
ATOM 637 N N . TYR A 1 82 ? -0.833 -1.829 -0.814 1.00 96.94 82 TYR A N 1
ATOM 638 C CA . TYR A 1 82 ? 0.236 -1.195 -1.581 1.00 96.94 82 TYR A CA 1
ATOM 639 C C . TYR A 1 82 ? 1.607 -1.523 -0.997 1.00 96.94 82 TYR A C 1
ATOM 641 O O . TYR A 1 82 ? 1.891 -1.250 0.178 1.00 96.94 82 TYR A O 1
ATOM 649 N N . CYS A 1 83 ? 2.475 -2.090 -1.833 1.00 96.25 83 CYS A N 1
ATOM 650 C CA . CYS A 1 83 ? 3.811 -2.488 -1.432 1.00 96.25 83 CYS A CA 1
ATOM 651 C C . CYS A 1 83 ? 4.767 -1.300 -1.504 1.00 96.25 83 CYS A C 1
ATOM 653 O O . CYS A 1 83 ? 5.201 -0.914 -2.583 1.00 96.25 83 CYS A O 1
ATOM 655 N N . GLY A 1 84 ? 5.165 -0.772 -0.346 1.00 94.06 84 GLY A N 1
ATOM 656 C CA . GLY A 1 84 ? 6.147 0.317 -0.266 1.00 94.06 84 GLY A CA 1
ATOM 657 C C . GLY A 1 84 ? 7.578 -0.065 -0.670 1.00 94.06 84 GLY A C 1
ATOM 658 O O . GLY A 1 84 ? 8.438 0.809 -0.684 1.00 94.06 84 GLY A O 1
ATOM 659 N N . GLU A 1 85 ? 7.844 -1.339 -0.980 1.00 94.69 85 GLU A N 1
ATOM 660 C CA . GLU A 1 85 ? 9.179 -1.820 -1.358 1.00 94.69 85 GLU A CA 1
ATOM 661 C C . GLU A 1 85 ? 9.337 -2.007 -2.872 1.00 94.69 85 GLU A C 1
ATOM 663 O O . GLU A 1 85 ? 10.280 -1.468 -3.443 1.00 94.69 85 GLU A O 1
ATOM 668 N N . CYS A 1 86 ? 8.416 -2.721 -3.533 1.00 96.00 86 CYS A N 1
ATOM 669 C CA . CYS A 1 86 ? 8.518 -3.036 -4.970 1.00 96.00 86 CYS A CA 1
ATOM 670 C C . CYS A 1 86 ? 7.485 -2.334 -5.866 1.00 96.00 86 CYS A C 1
ATOM 672 O O . CYS A 1 86 ? 7.521 -2.510 -7.081 1.00 96.00 86 CYS A O 1
ATOM 674 N N . GLY A 1 87 ? 6.545 -1.582 -5.288 1.00 97.25 87 GLY A N 1
ATOM 675 C CA . GLY A 1 87 ? 5.564 -0.796 -6.041 1.00 97.25 87 GLY A CA 1
ATOM 676 C C . GLY A 1 87 ? 4.303 -1.531 -6.495 1.00 97.25 87 GLY A C 1
ATOM 677 O O . GLY A 1 87 ? 3.465 -0.930 -7.167 1.00 97.25 87 GLY A O 1
ATOM 678 N N . ALA A 1 88 ? 4.142 -2.802 -6.114 1.00 98.06 88 ALA A N 1
ATOM 679 C CA . ALA A 1 88 ? 2.952 -3.584 -6.434 1.00 98.06 88 ALA A CA 1
ATOM 680 C C . ALA A 1 88 ? 1.689 -3.031 -5.746 1.00 98.06 88 ALA A C 1
ATOM 682 O O . ALA A 1 88 ? 1.675 -2.808 -4.527 1.00 98.06 88 ALA A O 1
ATOM 683 N N . ARG A 1 89 ? 0.612 -2.885 -6.522 1.00 98.00 89 ARG A N 1
ATOM 684 C CA . ARG A 1 89 ? -0.738 -2.518 -6.078 1.00 98.00 89 ARG A CA 1
ATOM 685 C C . ARG A 1 89 ? -1.676 -3.709 -6.211 1.00 98.00 89 ARG A C 1
ATOM 687 O O . ARG A 1 89 ? -1.721 -4.339 -7.261 1.00 98.00 89 ARG A O 1
ATOM 694 N N . TYR A 1 90 ? -2.420 -4.000 -5.155 1.00 97.50 90 TYR A N 1
ATOM 695 C CA . TYR A 1 90 ? -3.408 -5.074 -5.116 1.00 97.50 90 TYR A CA 1
ATOM 696 C C . TYR A 1 90 ? -4.798 -4.474 -4.936 1.00 97.50 90 TYR A C 1
ATOM 698 O O . TYR A 1 90 ? -4.946 -3.529 -4.153 1.00 97.50 90 TYR A O 1
ATOM 706 N N . TYR A 1 91 ? -5.779 -5.065 -5.617 1.00 93.94 91 TYR A N 1
ATOM 707 C CA . TYR A 1 91 ? -7.204 -4.729 -5.566 1.00 93.94 91 TYR A CA 1
ATOM 708 C C . TYR A 1 91 ? -8.040 -5.970 -5.222 1.00 93.94 91 TYR A C 1
ATOM 710 O O . TYR A 1 91 ? -7.471 -7.092 -5.242 1.00 93.94 91 TYR A O 1
#

Secondary structure (DSSP, 8-state):
---------S---S-EEETTTEEE-SHHHHHHHHHHHHHHTT---EE-SSPP-EEEETTEEEEE-TTT--EEE-BGGGTBEE-TTT-EEE-

pLDDT: mean 85.41, std 18.63, range [33.78, 98.06]

Sequence (91 aa):
MKSFAGYRFLLGPEQLLLSPGRRVSSPAEYLGWHVSVITNRGGDPWDSPEPTKARVNHGRWIADCVWCGTGMLTRPEWGVAYCGECGARYY

Radius of gyration: 14.8 Å; chains: 1; bounding box: 51×21×33 Å

Organism: NCBI:txid412755